Protein AF-A0A9D6CQY8-F1 (afdb_monomer_lite)

Secondary structure (DSSP, 8-state):
-PPTT-EEEEEE-STTPBPEE--SSSSSS---S----SS---EEE-S--SS-EEEEEEE-SSSS-EEEEEETTEEPS-PPPPPPTT----S----TT-HHHHHH-TTS-EEEEEEPTT--EEEEEEEEE---SS-EEEEEEEEE---------HHHHHHHHHHHHHHHHHHHH--

pLDDT: mean 70.37, std 15.69, range [30.17, 94.06]

Structure (mmCIF, N/CA/C/O backbone):
data_AF-A0A9D6CQY8-F1
#
_entry.id   AF-A0A9D6CQY8-F1
#
loop_
_atom_site.group_PDB
_atom_site.id
_atom_site.type_symbol
_atom_site.label_atom_id
_atom_site.label_alt_id
_atom_site.label_comp_id
_atom_site.label_asym_id
_atom_site.label_entity_id
_atom_site.label_seq_id
_atom_site.pdbx_PDB_ins_code
_atom_site.Cartn_x
_atom_site.Cartn_y
_atom_site.Cartn_z
_atom_site.occupancy
_atom_site.B_iso_or_equiv
_atom_site.auth_seq_id
_atom_site.auth_comp_id
_atom_site.auth_asym_id
_atom_site.auth_atom_id
_atom_site.pdbx_PDB_model_num
ATOM 1 N N . MET A 1 1 ? -13.168 -7.926 -3.241 1.00 60.31 1 MET A N 1
ATOM 2 C CA . MET A 1 1 ? -13.166 -7.126 -2.000 1.00 60.31 1 MET A CA 1
ATOM 3 C C . MET A 1 1 ? -11.787 -7.246 -1.382 1.00 60.31 1 MET A C 1
ATOM 5 O O . MET A 1 1 ? -11.305 -8.367 -1.262 1.00 60.31 1 MET A O 1
ATOM 9 N N . VAL A 1 2 ? -11.147 -6.121 -1.071 1.00 68.00 2 VAL A N 1
ATOM 10 C CA . VAL A 1 2 ? -9.857 -6.087 -0.369 1.00 68.00 2 VAL A CA 1
ATOM 11 C C . VAL A 1 2 ? -10.130 -6.206 1.135 1.00 68.00 2 VAL A C 1
ATOM 13 O O . VAL A 1 2 ? -11.050 -5.573 1.647 1.00 68.00 2 VAL A O 1
ATOM 16 N N . GLY A 1 3 ? -9.387 -7.070 1.817 1.00 72.81 3 GLY A N 1
ATOM 17 C CA . GLY A 1 3 ? -9.471 -7.327 3.250 1.00 72.81 3 GLY A CA 1
ATOM 18 C C . GLY A 1 3 ? -8.328 -6.668 4.019 1.00 72.81 3 GLY A C 1
ATOM 19 O O . GLY A 1 3 ? -7.333 -6.234 3.441 1.00 72.81 3 GLY A O 1
ATOM 20 N N . PHE A 1 4 ? -8.475 -6.612 5.341 1.00 79.25 4 PHE A N 1
ATOM 21 C CA . PHE A 1 4 ? -7.430 -6.126 6.239 1.00 79.25 4 PHE A CA 1
ATOM 22 C C . PHE A 1 4 ? -6.393 -7.200 6.542 1.00 79.25 4 PHE A C 1
ATOM 24 O O . PHE A 1 4 ? -6.679 -8.398 6.494 1.00 79.25 4 PHE A O 1
ATOM 31 N N . ASN A 1 5 ? -5.191 -6.749 6.895 1.00 81.50 5 ASN A N 1
ATOM 32 C CA . ASN A 1 5 ? -4.067 -7.576 7.325 1.00 81.50 5 ASN A CA 1
ATOM 33 C C . ASN A 1 5 ? -3.733 -8.698 6.327 1.00 81.50 5 ASN A C 1
ATOM 35 O O . ASN A 1 5 ? -3.264 -9.768 6.704 1.00 81.50 5 ASN A O 1
ATOM 39 N N . THR A 1 6 ? -4.015 -8.448 5.048 1.00 79.19 6 THR A N 1
ATOM 40 C CA . THR A 1 6 ? -3.797 -9.370 3.938 1.00 79.19 6 THR A CA 1
ATOM 41 C C . THR A 1 6 ? -2.994 -8.642 2.878 1.00 79.19 6 THR A C 1
ATOM 43 O O . THR A 1 6 ? -3.334 -7.520 2.502 1.00 79.19 6 THR A O 1
ATOM 46 N N . TRP A 1 7 ? -1.924 -9.278 2.416 1.00 80.56 7 TRP A N 1
ATOM 47 C CA . TRP A 1 7 ? -1.101 -8.752 1.340 1.00 80.56 7 TRP A CA 1
ATOM 48 C C . TRP A 1 7 ? -1.744 -9.011 -0.018 1.00 80.56 7 TRP A C 1
ATOM 50 O O . TRP A 1 7 ? -2.207 -10.115 -0.305 1.00 80.56 7 TRP A O 1
ATOM 60 N N . TYR A 1 8 ? -1.728 -7.984 -0.856 1.00 79.38 8 TYR A N 1
ATOM 61 C CA . TYR A 1 8 ? -2.187 -8.014 -2.235 1.00 79.38 8 TYR A CA 1
ATOM 62 C C . TYR A 1 8 ? -1.032 -7.664 -3.160 1.00 79.38 8 TYR A C 1
ATOM 64 O O . TYR A 1 8 ? -0.222 -6.805 -2.828 1.00 79.38 8 TYR A O 1
ATOM 72 N N . GLN A 1 9 ? -0.978 -8.307 -4.324 1.00 78.62 9 GLN A N 1
ATOM 73 C CA . GLN A 1 9 ? 0.002 -8.019 -5.368 1.00 78.62 9 GLN A CA 1
ATOM 74 C C . GLN A 1 9 ? -0.674 -7.302 -6.542 1.00 78.62 9 GLN A C 1
ATOM 76 O O . GLN A 1 9 ? -1.832 -7.574 -6.882 1.00 78.62 9 GLN A O 1
ATOM 81 N N . PHE A 1 10 ? 0.071 -6.433 -7.212 1.00 75.56 10 PHE A N 1
ATOM 82 C CA . PHE A 1 10 ? -0.290 -5.875 -8.510 1.00 75.56 10 PHE A CA 1
ATOM 83 C C . PHE A 1 10 ? 0.926 -5.838 -9.431 1.00 75.56 10 PHE A C 1
ATOM 85 O O . PHE A 1 10 ? 2.045 -5.698 -8.962 1.00 75.56 10 PHE A O 1
ATOM 92 N N . GLY A 1 11 ? 0.702 -5.986 -10.731 1.00 72.12 11 GLY A N 1
ATOM 93 C CA . GLY A 1 11 ? 1.691 -5.878 -11.790 1.00 72.12 11 GLY A CA 1
ATOM 94 C C . GLY A 1 11 ? 1.809 -4.464 -12.363 1.00 72.12 11 GLY A C 1
ATOM 95 O O . GLY A 1 11 ? 0.860 -3.673 -12.340 1.00 72.12 11 GLY A O 1
ATOM 96 N N . ILE A 1 12 ? 2.986 -4.191 -12.918 1.00 71.25 12 ILE A N 1
ATOM 97 C CA . ILE A 1 12 ? 3.433 -2.919 -13.483 1.00 71.25 12 ILE A CA 1
ATOM 98 C C . ILE A 1 12 ? 3.921 -3.199 -14.910 1.00 71.25 12 ILE A C 1
ATOM 100 O O . ILE A 1 12 ? 4.922 -3.890 -15.101 1.00 71.25 12 ILE A O 1
ATOM 104 N N . ASP A 1 13 ? 3.204 -2.698 -15.918 1.00 67.12 13 ASP A N 1
ATOM 105 C CA . ASP A 1 13 ? 3.477 -2.995 -17.335 1.00 67.12 13 ASP A CA 1
ATOM 106 C C . ASP A 1 13 ? 4.142 -1.830 -18.091 1.00 67.12 13 ASP A C 1
ATOM 108 O O . ASP A 1 13 ? 4.899 -2.054 -19.035 1.00 67.12 13 ASP A O 1
ATOM 112 N N . SER A 1 14 ? 3.882 -0.580 -17.691 1.00 68.81 14 SER A N 1
ATOM 113 C CA . SER A 1 14 ? 4.351 0.612 -18.401 1.00 68.81 14 SER A CA 1
ATOM 114 C C . SER A 1 14 ? 4.265 1.887 -17.557 1.00 68.81 14 SER A C 1
ATOM 116 O O . SER A 1 14 ? 3.360 2.060 -16.742 1.00 68.81 14 SER A O 1
ATOM 118 N N . THR A 1 15 ? 5.193 2.818 -17.787 1.00 74.19 15 THR A N 1
ATOM 119 C CA . THR A 1 15 ? 5.123 4.173 -17.220 1.00 74.19 15 THR A CA 1
ATOM 120 C C . THR A 1 15 ? 3.884 4.905 -17.733 1.00 74.19 15 THR A C 1
ATOM 122 O O . THR A 1 15 ? 3.594 4.878 -18.928 1.00 74.19 15 THR A O 1
ATOM 125 N N . GLY A 1 16 ? 3.166 5.582 -16.838 1.00 70.38 16 GLY A N 1
ATOM 126 C CA . GLY A 1 16 ? 1.890 6.244 -17.117 1.00 70.38 16 GLY A CA 1
ATOM 127 C C . GLY A 1 16 ? 0.695 5.288 -17.174 1.00 70.38 16 GLY A C 1
ATOM 128 O O . GLY A 1 16 ? -0.441 5.746 -17.293 1.00 70.38 16 GLY A O 1
ATOM 129 N N . GLY A 1 17 ? 0.932 3.976 -17.084 1.00 68.31 17 GLY A N 1
ATOM 130 C CA . GLY A 1 17 ? -0.106 2.958 -17.005 1.00 68.31 17 GLY A CA 1
ATOM 131 C C . GLY A 1 17 ? -0.678 2.824 -15.595 1.00 68.31 17 GLY A C 1
ATOM 132 O O . GLY A 1 17 ? 0.001 3.060 -14.591 1.00 68.31 17 GLY A O 1
ATOM 133 N N . SER A 1 18 ? -1.944 2.419 -15.513 1.00 71.12 18 SER A N 1
ATOM 134 C CA . SER A 1 18 ? -2.527 1.950 -14.255 1.00 71.12 18 SER A CA 1
ATOM 135 C C . SER A 1 18 ? -1.986 0.564 -13.915 1.00 71.12 18 SER A C 1
ATOM 137 O O . SER A 1 18 ? -1.884 -0.302 -14.787 1.00 71.12 18 SER A O 1
ATOM 139 N N . ALA A 1 19 ? -1.696 0.340 -12.637 1.00 70.12 19 ALA A N 1
ATOM 140 C CA . ALA A 1 19 ? -1.347 -0.978 -12.134 1.00 70.12 19 ALA A CA 1
ATOM 141 C C . ALA A 1 19 ? -2.444 -2.007 -12.436 1.00 70.12 19 ALA A C 1
ATOM 143 O O . ALA A 1 19 ? -3.639 -1.701 -12.419 1.00 70.12 19 ALA A O 1
ATOM 144 N N . ARG A 1 20 ? -2.041 -3.260 -12.654 1.00 68.50 20 ARG A N 1
ATOM 145 C CA . ARG A 1 20 ? -2.969 -4.371 -12.889 1.00 68.50 20 ARG A CA 1
ATOM 146 C C . ARG A 1 20 ? -2.979 -5.298 -11.687 1.00 68.50 20 ARG A C 1
ATOM 148 O O . ARG A 1 20 ? -1.924 -5.735 -11.260 1.00 68.50 20 ARG A O 1
ATOM 155 N N . GLY A 1 21 ? -4.143 -5.648 -11.148 1.00 61.94 21 GLY A N 1
ATOM 156 C CA . GLY A 1 21 ? -4.227 -6.653 -10.088 1.00 61.94 21 GLY A CA 1
ATOM 157 C C . GLY A 1 21 ? -3.604 -7.978 -10.526 1.00 61.94 21 GLY A C 1
ATOM 158 O O . GLY A 1 21 ? -3.766 -8.400 -11.673 1.00 61.94 21 GLY A O 1
ATOM 159 N N . CYS A 1 22 ? -2.877 -8.614 -9.612 1.00 59.66 22 CYS A N 1
ATOM 160 C CA . CYS A 1 22 ? -2.210 -9.875 -9.877 1.00 59.66 22 CYS A CA 1
ATOM 161 C C . CYS A 1 22 ? -3.110 -11.055 -9.527 1.00 59.66 22 CYS A C 1
ATOM 163 O O . CYS A 1 22 ? -3.550 -11.179 -8.387 1.00 59.66 22 CYS A O 1
ATOM 165 N N . VAL A 1 23 ? -3.392 -11.913 -10.508 1.00 48.38 23 VAL A N 1
ATOM 166 C CA . VAL A 1 23 ? -4.289 -13.058 -10.336 1.00 48.38 23 VAL A CA 1
ATOM 167 C C . VAL A 1 23 ? -3.835 -14.218 -11.211 1.00 48.38 23 VAL A C 1
ATOM 169 O O . VAL A 1 23 ? -3.593 -14.092 -12.411 1.00 48.38 23 VAL A O 1
ATOM 172 N N . ASN A 1 24 ? -3.617 -15.338 -10.542 1.00 50.84 24 ASN A N 1
ATOM 173 C CA . ASN A 1 24 ? -2.725 -16.399 -10.954 1.00 50.84 24 ASN A CA 1
ATOM 174 C C . ASN A 1 24 ? -3.341 -17.250 -12.078 1.00 50.84 24 ASN A C 1
ATOM 176 O O . ASN A 1 24 ? -4.303 -17.969 -11.824 1.00 50.84 24 ASN A O 1
ATOM 180 N N . THR A 1 25 ? -2.849 -17.120 -13.319 1.00 39.22 25 THR A N 1
ATOM 181 C CA . THR A 1 25 ? -2.874 -18.164 -14.385 1.00 39.22 25 THR A CA 1
ATOM 182 C C . THR A 1 25 ? -2.264 -17.739 -15.731 1.00 39.22 25 THR A C 1
ATOM 184 O O . THR A 1 25 ? -2.261 -18.529 -16.671 1.00 39.22 25 THR A O 1
ATOM 187 N N . ALA A 1 26 ? -1.659 -16.555 -15.857 1.00 39.00 26 ALA A N 1
ATOM 188 C CA . ALA A 1 26 ? -0.793 -16.261 -17.001 1.00 39.00 26 ALA A CA 1
ATOM 189 C C . ALA A 1 26 ? 0.350 -15.306 -16.614 1.00 39.00 26 ALA A C 1
ATOM 191 O O . ALA A 1 26 ? 0.248 -14.087 -16.697 1.00 39.00 26 ALA A O 1
ATOM 192 N N . GLN A 1 27 ? 1.458 -15.921 -16.203 1.00 42.62 27 GLN A N 1
ATOM 193 C CA . GLN A 1 27 ? 2.846 -15.456 -16.325 1.00 42.62 27 GLN A CA 1
ATOM 194 C C . GLN A 1 27 ? 3.414 -14.280 -15.510 1.00 42.62 27 GLN A C 1
ATOM 196 O O . GLN A 1 27 ? 4.624 -14.100 -15.618 1.00 42.62 27 GLN A O 1
ATOM 201 N N . ARG A 1 28 ? 2.689 -13.487 -14.706 1.00 53.19 28 ARG A N 1
ATOM 202 C CA . ARG A 1 28 ? 3.323 -12.270 -14.121 1.00 53.19 28 ARG A CA 1
ATOM 203 C C . ARG A 1 28 ? 2.966 -11.908 -12.673 1.00 53.19 28 ARG A C 1
ATOM 205 O O . ARG A 1 28 ? 2.886 -10.730 -12.350 1.00 53.19 28 ARG A O 1
ATOM 212 N N . CYS A 1 29 ? 2.775 -12.905 -11.810 1.00 50.19 29 CYS A N 1
ATOM 213 C CA . CYS A 1 29 ? 2.527 -12.741 -10.370 1.00 50.19 29 CYS A CA 1
ATOM 214 C C . CYS A 1 29 ? 3.213 -13.886 -9.611 1.00 50.19 29 CYS A C 1
ATOM 216 O O . CYS A 1 29 ? 3.345 -14.975 -10.168 1.00 50.19 29 CYS A O 1
ATOM 218 N N . LEU A 1 30 ? 3.659 -13.658 -8.373 1.00 46.44 30 LEU A N 1
ATOM 219 C CA . LEU A 1 30 ? 4.194 -14.737 -7.536 1.00 46.44 30 LEU A CA 1
ATOM 220 C C . LEU A 1 30 ? 3.019 -15.633 -7.117 1.00 46.44 30 LEU A C 1
ATOM 222 O O . LEU A 1 30 ? 1.928 -15.123 -6.866 1.00 46.44 30 LEU A O 1
ATOM 226 N N . ASP A 1 31 ? 3.217 -16.954 -7.086 1.00 38.78 31 ASP A N 1
ATOM 227 C CA . ASP A 1 31 ? 2.175 -17.938 -6.763 1.00 38.78 31 ASP A CA 1
ATOM 228 C C . ASP A 1 31 ? 1.653 -17.762 -5.324 1.00 38.78 31 ASP A C 1
ATOM 230 O O . ASP A 1 31 ? 2.073 -18.448 -4.393 1.00 38.78 31 ASP A O 1
ATOM 234 N N . VAL A 1 32 ? 0.711 -16.840 -5.131 1.00 37.81 32 VAL A N 1
ATOM 235 C CA . VAL A 1 32 ? -0.067 -16.683 -3.898 1.00 37.81 32 VAL A CA 1
ATOM 236 C C . VAL A 1 32 ? -1.498 -17.184 -4.178 1.00 37.81 32 VAL A C 1
ATOM 238 O O . VAL A 1 32 ? -2.042 -16.890 -5.248 1.00 37.81 32 VAL A O 1
ATOM 241 N N . PRO A 1 33 ? -2.131 -17.992 -3.302 1.00 30.17 33 PRO A N 1
ATOM 242 C CA . PRO A 1 33 ? -3.411 -18.635 -3.619 1.00 30.17 33 PRO A CA 1
ATOM 243 C C . PRO A 1 33 ? -4.595 -17.651 -3.725 1.00 30.17 33 PRO A C 1
ATOM 245 O O . PRO A 1 33 ? -4.693 -16.717 -2.936 1.00 30.17 33 PRO A O 1
ATOM 248 N N . ASN A 1 34 ? -5.550 -17.975 -4.615 1.00 30.91 34 ASN A N 1
ATOM 249 C CA . ASN A 1 34 ? -6.875 -17.361 -4.853 1.00 30.91 34 ASN A CA 1
ATOM 250 C C . ASN A 1 34 ? -6.935 -15.971 -5.529 1.00 30.91 34 ASN A C 1
ATOM 252 O O . ASN A 1 34 ? -6.836 -14.955 -4.850 1.00 30.91 34 ASN A O 1
ATOM 256 N N . THR A 1 35 ? -7.277 -15.934 -6.834 1.00 35.84 35 THR A N 1
ATOM 257 C CA . THR A 1 35 ? -8.391 -15.178 -7.502 1.00 35.84 35 THR A CA 1
ATOM 258 C C . THR A 1 35 ? -8.135 -14.975 -9.021 1.00 35.84 35 THR A C 1
ATOM 260 O O . THR A 1 35 ? -7.061 -15.325 -9.501 1.00 35.84 35 THR A O 1
ATOM 263 N N . THR A 1 36 ? -9.130 -14.500 -9.799 1.00 32.53 36 THR A N 1
ATOM 264 C CA . THR A 1 36 ? -9.203 -14.460 -11.292 1.00 32.53 36 THR A CA 1
ATOM 265 C C . THR A 1 36 ? -9.185 -13.038 -11.921 1.00 32.53 36 THR A C 1
ATOM 267 O O . THR A 1 36 ? -9.625 -12.107 -11.247 1.00 32.53 36 THR A O 1
ATOM 270 N N . PRO A 1 37 ? -8.790 -12.839 -13.209 1.00 31.27 37 PRO A N 1
ATOM 271 C CA . PRO A 1 37 ? -8.497 -11.524 -13.823 1.00 31.27 37 PRO A CA 1
ATOM 272 C C . PRO A 1 37 ? -9.644 -10.840 -14.585 1.00 31.27 37 PRO A C 1
ATOM 274 O O . PRO A 1 37 ? -10.247 -11.424 -15.482 1.00 31.27 37 PRO A O 1
ATOM 277 N N . VAL A 1 38 ? -9.829 -9.542 -14.322 1.00 33.53 38 VAL A N 1
ATOM 278 C CA . VAL A 1 38 ? -10.419 -8.523 -15.216 1.00 33.53 38 VAL A CA 1
ATOM 279 C C . VAL A 1 38 ? -9.528 -7.276 -15.075 1.00 33.53 38 VAL A C 1
ATOM 281 O O . VAL A 1 38 ? -8.890 -7.133 -14.032 1.00 33.53 38 VAL A O 1
ATOM 284 N N . ALA A 1 39 ? -9.423 -6.419 -16.105 1.00 37.88 39 ALA A N 1
ATOM 285 C CA . ALA A 1 39 ? -8.757 -5.105 -16.026 1.00 37.88 39 ALA A CA 1
ATOM 286 C C . ALA A 1 39 ? -8.987 -4.496 -14.642 1.00 37.88 39 ALA A C 1
ATOM 288 O O . ALA A 1 39 ? -10.155 -4.446 -14.266 1.00 37.88 39 ALA A O 1
ATOM 289 N N . ALA A 1 40 ? -7.924 -4.166 -13.889 1.00 40.41 40 ALA A N 1
ATOM 290 C CA . ALA A 1 40 ? -8.038 -3.904 -12.454 1.00 40.41 40 ALA A CA 1
ATOM 291 C C . ALA A 1 40 ? -9.209 -2.946 -12.219 1.00 40.41 40 ALA A C 1
ATOM 293 O O . ALA A 1 40 ? -9.097 -1.776 -12.593 1.00 40.41 40 ALA A O 1
ATOM 294 N N . PRO A 1 41 ? -10.360 -3.424 -11.702 1.00 48.47 41 PRO A N 1
ATOM 295 C CA . PRO A 1 41 ? -11.353 -2.489 -11.231 1.00 48.47 41 PRO A CA 1
ATOM 296 C C . PRO A 1 41 ? -10.638 -1.650 -10.183 1.00 48.47 41 PRO A C 1
ATOM 298 O O . PRO A 1 41 ? -9.712 -2.146 -9.525 1.00 48.47 41 PRO A O 1
ATOM 301 N N . THR A 1 42 ? -11.052 -0.396 -10.035 1.00 53.75 42 THR A N 1
ATOM 302 C CA . THR A 1 42 ? -10.656 0.379 -8.870 1.00 53.75 42 THR A CA 1
ATOM 303 C C . THR A 1 42 ? -10.721 -0.533 -7.648 1.00 53.75 42 THR A C 1
ATOM 305 O O . THR A 1 42 ? -11.687 -1.295 -7.503 1.00 53.75 42 THR A O 1
ATOM 308 N N . TRP A 1 43 ? -9.664 -0.562 -6.829 1.00 63.62 43 TRP A N 1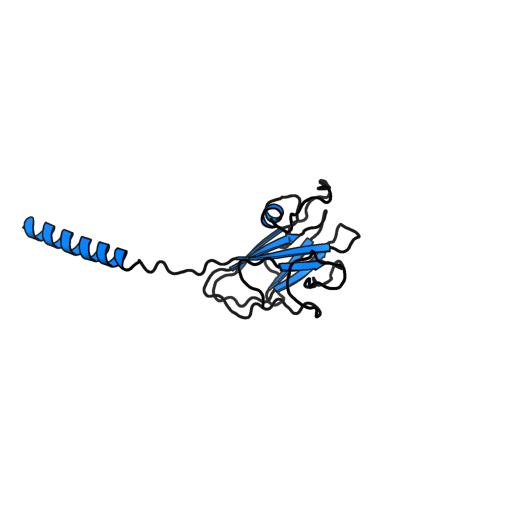
ATOM 309 C CA . TRP A 1 43 ? -9.688 -1.325 -5.584 1.00 63.62 43 TRP A CA 1
ATOM 310 C C . TRP A 1 43 ? -10.628 -0.586 -4.640 1.00 63.62 43 TRP A C 1
ATOM 312 O O . TRP A 1 43 ? -10.224 0.192 -3.775 1.00 63.62 43 TRP A O 1
ATOM 322 N N . ASP A 1 44 ? -11.913 -0.797 -4.886 1.00 60.31 44 ASP A N 1
ATOM 323 C CA . ASP A 1 44 ? -12.999 -0.204 -4.152 1.00 60.31 44 ASP A CA 1
ATOM 324 C C . ASP A 1 44 ? -13.053 -0.914 -2.812 1.00 60.31 44 ASP A C 1
ATOM 326 O O . ASP A 1 44 ? -13.298 -2.125 -2.714 1.00 60.31 44 ASP A O 1
ATOM 330 N N . LEU A 1 45 ? -12.771 -0.144 -1.768 1.00 60.91 45 LEU A N 1
ATOM 331 C CA . LEU A 1 45 ? -13.028 -0.548 -0.404 1.00 60.91 45 LEU A CA 1
ATOM 332 C C . LEU A 1 45 ? -14.472 -0.139 -0.134 1.00 60.91 45 LEU A C 1
ATOM 334 O O . LEU A 1 45 ? -14.765 1.052 -0.050 1.00 60.91 45 LEU A O 1
ATOM 338 N N . PRO A 1 46 ? -15.411 -1.094 -0.044 1.00 54.28 46 PRO A N 1
ATOM 339 C CA . PRO A 1 46 ? -16.834 -0.774 -0.100 1.00 54.28 46 PRO A CA 1
ATOM 340 C C . PRO A 1 46 ? -17.374 -0.095 1.169 1.00 54.28 46 PRO A C 1
ATOM 342 O O . PRO A 1 46 ? -18.588 0.005 1.329 1.00 54.28 46 PRO A O 1
ATOM 345 N N . VAL A 1 47 ? -16.523 0.341 2.102 1.00 57.22 47 VAL A N 1
ATOM 346 C CA . VAL A 1 47 ? -16.970 0.807 3.414 1.00 57.22 47 VAL A CA 1
ATOM 347 C C . VAL A 1 47 ? -16.092 1.942 3.921 1.00 57.22 47 VAL A C 1
ATOM 349 O O . VAL A 1 47 ? -14.875 1.811 4.002 1.00 57.22 47 VAL A O 1
ATOM 352 N N . ALA A 1 48 ? -16.730 3.049 4.302 1.00 66.38 48 ALA A N 1
ATOM 353 C CA . ALA A 1 48 ? -16.135 3.985 5.240 1.00 66.38 48 ALA A CA 1
ATOM 354 C C . ALA A 1 48 ? -15.936 3.245 6.570 1.00 66.38 48 ALA A C 1
ATOM 356 O O . ALA A 1 48 ? -16.895 2.722 7.139 1.00 66.38 48 ALA A O 1
ATOM 357 N N . PHE A 1 49 ? -14.693 3.157 7.028 1.00 73.62 49 PHE A N 1
ATOM 358 C CA . PHE A 1 49 ? -14.347 2.475 8.274 1.00 73.62 49 PHE A CA 1
ATOM 359 C C . PHE A 1 49 ? -14.564 3.415 9.456 1.00 73.62 49 PHE A C 1
ATOM 361 O O . PHE A 1 49 ? -14.287 4.599 9.349 1.00 73.62 49 PHE A O 1
ATOM 368 N N . ASP A 1 50 ? -15.027 2.928 10.598 1.00 81.00 50 ASP A N 1
ATOM 369 C CA . ASP A 1 50 ? -15.172 3.707 11.838 1.00 81.00 50 ASP A CA 1
ATOM 370 C C . ASP A 1 50 ? -13.842 3.929 12.581 1.00 81.00 50 ASP A C 1
ATOM 372 O O . ASP A 1 50 ? -13.799 4.600 13.610 1.00 81.00 50 ASP A O 1
ATOM 376 N N . PHE A 1 51 ? -12.741 3.431 12.022 1.00 82.50 51 PHE A N 1
ATOM 377 C CA . PHE A 1 51 ? -11.380 3.571 12.526 1.00 82.50 51 PHE A CA 1
ATOM 378 C C . PHE A 1 51 ? -10.414 4.042 11.434 1.00 82.50 51 PHE A C 1
ATOM 380 O O . PHE A 1 51 ? -10.731 4.048 10.242 1.00 82.50 51 PHE A O 1
ATOM 387 N N . ALA A 1 52 ? -9.218 4.458 11.855 1.00 86.44 52 ALA A N 1
ATOM 388 C CA . ALA A 1 52 ? -8.166 4.876 10.941 1.00 86.44 52 ALA A CA 1
ATOM 389 C C . ALA A 1 52 ? -7.565 3.663 10.220 1.00 86.44 52 ALA A C 1
ATOM 391 O O . ALA A 1 52 ? -7.239 2.652 10.844 1.00 86.44 52 ALA A O 1
ATOM 392 N N . VAL A 1 53 ? -7.380 3.783 8.908 1.00 86.81 53 VAL A N 1
ATOM 393 C CA . VAL A 1 53 ? -6.817 2.722 8.068 1.00 86.81 53 VAL A CA 1
ATOM 394 C C . VAL A 1 53 ? -5.477 3.162 7.521 1.00 86.81 53 VAL A C 1
ATOM 396 O O . VAL A 1 53 ? -5.385 4.204 6.881 1.00 86.81 53 VAL A O 1
ATOM 399 N N . THR A 1 54 ? -4.452 2.348 7.723 1.00 89.25 54 THR A N 1
ATOM 400 C CA . THR A 1 54 ? -3.123 2.557 7.160 1.00 89.25 54 THR A CA 1
ATOM 401 C C . THR A 1 54 ? -2.930 1.657 5.947 1.00 89.25 54 THR A C 1
ATOM 403 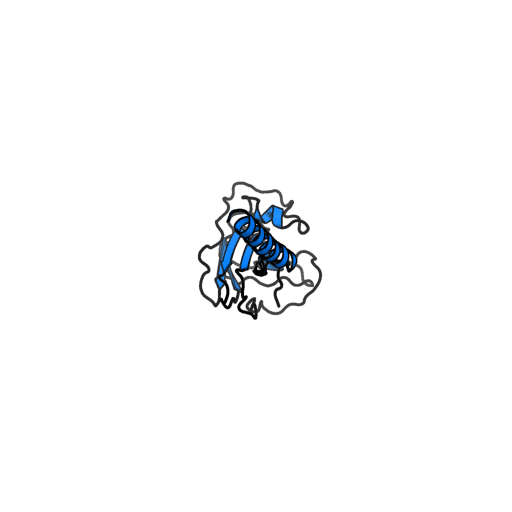O O . THR A 1 54 ? -2.958 0.431 6.050 1.00 89.25 54 THR A O 1
ATOM 406 N N . LEU A 1 55 ? -2.723 2.283 4.793 1.00 87.94 55 LEU A N 1
ATOM 407 C CA . LEU A 1 55 ? -2.286 1.634 3.567 1.00 87.94 55 LEU A CA 1
ATOM 408 C C . LEU A 1 55 ? -0.765 1.682 3.505 1.00 87.94 55 LEU A C 1
ATOM 410 O O . LEU A 1 55 ? -0.176 2.761 3.553 1.00 87.94 55 LEU A O 1
ATOM 414 N N . THR A 1 56 ? -0.156 0.517 3.341 1.00 88.62 56 THR A N 1
ATOM 415 C CA . THR A 1 56 ? 1.277 0.372 3.092 1.00 88.62 56 THR A CA 1
ATOM 416 C C . THR A 1 56 ? 1.469 -0.296 1.747 1.00 88.62 56 THR A C 1
ATOM 418 O O . THR A 1 56 ? 0.814 -1.293 1.450 1.00 88.62 56 THR A O 1
ATOM 421 N N . VAL A 1 57 ? 2.363 0.260 0.940 1.00 85.81 57 VAL A N 1
ATOM 422 C CA . VAL A 1 57 ? 2.669 -0.187 -0.416 1.00 85.81 57 VAL A CA 1
ATOM 423 C C 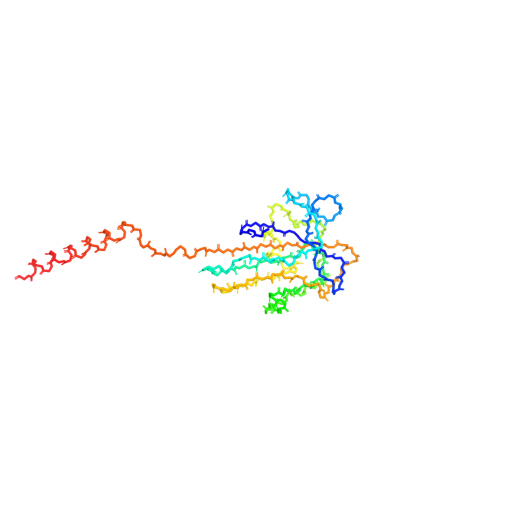. VAL A 1 57 ? 4.175 -0.241 -0.567 1.00 85.81 57 VAL A C 1
ATOM 425 O O . VAL A 1 57 ? 4.865 0.683 -0.143 1.00 85.81 57 VAL A O 1
ATOM 428 N N . THR A 1 58 ? 4.681 -1.308 -1.164 1.00 83.25 58 THR A N 1
ATOM 429 C CA . THR A 1 58 ? 6.101 -1.466 -1.467 1.00 83.25 58 THR A CA 1
ATOM 430 C C . THR A 1 58 ? 6.256 -2.060 -2.849 1.00 83.25 58 THR A C 1
ATOM 432 O O . THR A 1 58 ? 5.538 -2.988 -3.223 1.00 83.25 58 THR A O 1
ATOM 435 N N . ASP A 1 59 ? 7.198 -1.526 -3.606 1.00 77.00 59 ASP A N 1
ATOM 436 C CA . ASP A 1 59 ? 7.670 -2.168 -4.819 1.00 77.00 59 ASP A CA 1
ATOM 437 C C . ASP A 1 59 ? 8.498 -3.416 -4.474 1.00 77.00 59 ASP A C 1
ATOM 439 O O . ASP A 1 59 ? 9.098 -3.496 -3.399 1.00 77.00 59 ASP A O 1
ATOM 443 N N . ALA A 1 60 ? 8.482 -4.403 -5.366 1.00 64.88 60 ALA A N 1
ATOM 444 C CA . ALA A 1 60 ? 9.267 -5.628 -5.278 1.00 64.88 60 ALA A CA 1
ATOM 445 C C . ALA A 1 60 ? 10.299 -5.770 -6.415 1.00 64.88 60 ALA A C 1
ATOM 447 O O . ALA A 1 60 ? 10.842 -6.862 -6.591 1.00 64.88 60 ALA A O 1
ATOM 448 N N 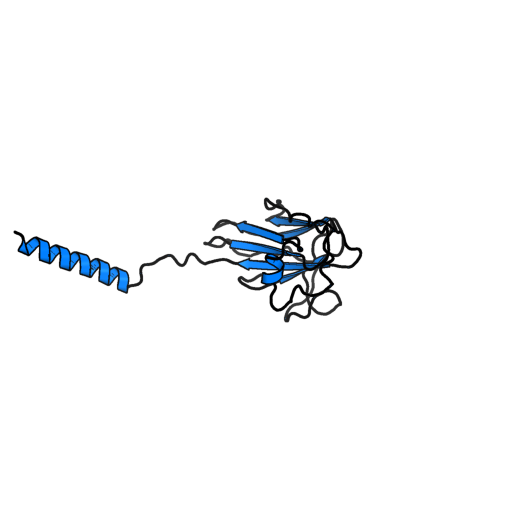. PHE A 1 61 ? 10.559 -4.702 -7.185 1.00 62.88 61 PHE A N 1
ATOM 449 C CA . PHE A 1 61 ? 11.558 -4.637 -8.262 1.00 62.88 61 PHE A CA 1
ATOM 450 C C . PHE A 1 61 ? 12.712 -3.667 -7.961 1.00 62.88 61 PHE A C 1
ATOM 452 O O . PHE A 1 61 ? 12.754 -2.992 -6.933 1.00 62.88 61 PHE A O 1
ATOM 459 N N . GLU A 1 62 ? 13.703 -3.683 -8.859 1.00 56.88 62 GLU A N 1
ATOM 460 C CA . GLU A 1 62 ? 14.954 -2.928 -8.787 1.00 56.88 62 GLU A CA 1
ATOM 461 C C . GLU A 1 62 ? 14.814 -1.489 -9.342 1.00 56.88 62 GLU A C 1
ATOM 463 O O . GLU A 1 62 ? 14.345 -1.291 -10.458 1.00 56.88 62 GLU A O 1
ATOM 468 N N . VAL A 1 63 ? 15.352 -0.525 -8.580 1.00 62.78 63 VAL A N 1
ATOM 469 C CA . VAL A 1 63 ? 15.825 0.844 -8.909 1.00 62.78 63 VAL A CA 1
ATOM 470 C C . VAL A 1 63 ? 14.919 1.821 -9.692 1.00 62.78 63 VAL A C 1
ATOM 472 O O . VAL A 1 63 ? 14.551 1.607 -10.836 1.00 62.78 63 VAL A O 1
ATOM 475 N N . ILE A 1 64 ? 14.745 3.028 -9.123 1.00 68.12 64 ILE A N 1
ATOM 476 C CA . ILE A 1 64 ? 14.110 4.234 -9.715 1.00 68.12 64 ILE A CA 1
ATOM 477 C C . ILE A 1 64 ? 12.615 4.108 -10.082 1.00 68.12 64 ILE A C 1
ATOM 479 O O . ILE A 1 64 ? 12.081 4.953 -10.808 1.00 68.12 64 ILE A O 1
ATOM 483 N N . ASP A 1 65 ? 11.917 3.100 -9.565 1.00 70.06 65 ASP A N 1
ATOM 484 C CA . ASP A 1 65 ? 10.470 2.989 -9.741 1.00 70.06 65 ASP A CA 1
ATOM 485 C C . ASP A 1 65 ? 9.727 3.989 -8.839 1.00 70.06 65 ASP A C 1
ATOM 487 O O . ASP A 1 65 ? 10.055 4.203 -7.666 1.00 70.06 65 ASP A O 1
ATOM 491 N N . LEU A 1 66 ? 8.720 4.637 -9.423 1.00 77.69 66 LEU A N 1
ATOM 492 C CA . LEU A 1 66 ? 7.834 5.577 -8.752 1.00 77.69 66 LEU A CA 1
ATOM 493 C C . LEU A 1 66 ? 6.386 5.192 -9.032 1.00 77.69 66 LEU A C 1
ATOM 495 O O . LEU A 1 66 ? 5.979 5.015 -10.185 1.00 77.69 66 LEU A O 1
ATOM 499 N N . PHE A 1 67 ? 5.597 5.121 -7.967 1.00 78.38 67 PHE A N 1
ATOM 500 C CA . PHE A 1 67 ? 4.159 4.956 -8.046 1.00 78.38 67 PHE A CA 1
ATOM 501 C C . PHE A 1 67 ? 3.447 6.066 -7.277 1.00 78.38 67 PHE A C 1
ATOM 503 O O . PHE A 1 67 ? 3.923 6.608 -6.276 1.00 78.38 67 PHE A O 1
ATOM 510 N N . GLU A 1 68 ? 2.268 6.399 -7.767 1.00 80.81 68 GLU A N 1
ATOM 511 C CA . GLU A 1 68 ? 1.322 7.313 -7.162 1.00 80.81 68 GLU A CA 1
ATOM 512 C C . GLU A 1 68 ? 0.054 6.539 -6.818 1.00 80.81 68 GLU A C 1
ATOM 514 O O . GLU A 1 68 ? -0.372 5.641 -7.548 1.00 80.81 68 GLU A O 1
ATOM 519 N N . ILE A 1 69 ? -0.555 6.887 -5.691 1.00 82.19 69 ILE A N 1
ATOM 520 C CA . ILE A 1 69 ? -1.838 6.328 -5.288 1.00 82.19 69 ILE A CA 1
ATOM 521 C C . ILE A 1 69 ? -2.878 7.418 -5.428 1.00 82.19 69 ILE A C 1
ATOM 523 O O . ILE A 1 69 ? -2.712 8.524 -4.923 1.00 82.19 69 ILE A O 1
ATOM 527 N N . LEU A 1 70 ? -3.971 7.080 -6.087 1.00 80.62 70 LEU A N 1
ATOM 528 C CA . LEU A 1 70 ? -5.150 7.906 -6.201 1.00 80.62 70 LEU A CA 1
ATOM 529 C C . LEU A 1 70 ? -6.219 7.336 -5.267 1.00 80.62 70 LEU A C 1
ATOM 531 O O . LEU A 1 70 ? -6.554 6.157 -5.357 1.00 80.62 70 LEU A O 1
ATOM 535 N N . ASN A 1 71 ? -6.773 8.174 -4.397 1.00 83.75 71 ASN A N 1
ATOM 536 C CA . ASN A 1 71 ? -7.970 7.886 -3.621 1.00 83.75 71 ASN A CA 1
ATOM 537 C C . ASN A 1 71 ? -9.160 8.640 -4.228 1.00 83.75 71 ASN A C 1
ATOM 539 O O . ASN A 1 71 ? -9.161 9.871 -4.259 1.00 83.75 71 ASN A O 1
ATOM 543 N N . ASN A 1 72 ? -10.169 7.922 -4.724 1.00 82.38 72 ASN A N 1
ATOM 544 C CA . ASN A 1 72 ? -11.311 8.502 -5.443 1.00 82.38 72 ASN A CA 1
ATOM 545 C C . ASN A 1 72 ? -10.862 9.400 -6.621 1.00 82.38 72 ASN A C 1
ATOM 547 O O . ASN A 1 72 ? -11.429 10.464 -6.873 1.00 82.38 72 ASN A O 1
ATOM 551 N N . GLY A 1 73 ? -9.788 8.999 -7.313 1.00 77.81 73 GLY A N 1
ATOM 552 C CA . GLY A 1 73 ? -9.197 9.752 -8.426 1.00 77.81 73 GLY A CA 1
ATOM 553 C C . GLY A 1 73 ? -8.366 10.978 -8.027 1.00 77.81 73 GLY A C 1
ATOM 554 O O . GLY A 1 73 ? -7.877 11.670 -8.914 1.00 77.81 73 GLY A O 1
ATOM 555 N N . GLN A 1 74 ? -8.194 11.255 -6.730 1.00 82.81 74 GLN A N 1
ATOM 556 C CA . GLN A 1 74 ? -7.332 12.329 -6.231 1.00 82.81 74 GLN A CA 1
ATOM 557 C C . GLN A 1 74 ? -6.017 11.765 -5.686 1.00 82.81 74 GLN A C 1
ATOM 559 O O . GLN A 1 74 ? -6.067 10.763 -4.974 1.00 82.81 74 GLN A O 1
ATOM 564 N N . PRO A 1 75 ? -4.861 12.397 -5.947 1.00 82.25 75 PRO A N 1
ATOM 565 C CA . PRO A 1 75 ? -3.593 11.982 -5.361 1.00 82.25 75 PRO A CA 1
ATOM 566 C C . PRO A 1 75 ? -3.671 11.884 -3.840 1.00 82.25 75 PRO A C 1
ATOM 568 O O . PRO A 1 75 ? -4.081 12.825 -3.155 1.00 82.25 75 PRO A O 1
ATOM 571 N N . VAL A 1 76 ? -3.254 10.743 -3.301 1.00 82.44 76 VAL A N 1
ATOM 572 C CA . VAL A 1 76 ? -2.930 10.633 -1.885 1.00 82.44 76 VAL A CA 1
ATOM 573 C C . VAL A 1 76 ? -1.670 11.472 -1.656 1.00 82.44 76 VAL A C 1
ATOM 575 O O . VAL A 1 76 ? -0.697 11.317 -2.396 1.00 82.44 76 VAL A O 1
ATOM 578 N N . PRO A 1 77 ? -1.651 12.377 -0.663 1.00 71.12 77 PRO A N 1
ATOM 579 C CA . PRO A 1 77 ? -0.454 13.148 -0.366 1.00 71.12 77 PRO A CA 1
ATOM 580 C C . PRO A 1 77 ? 0.687 12.186 0.002 1.00 71.12 77 PRO A C 1
ATOM 582 O O . PRO A 1 77 ? 0.577 11.466 0.991 1.00 71.12 77 PRO A O 1
ATOM 585 N N . ALA A 1 78 ? 1.752 12.231 -0.809 1.00 68.31 78 ALA A N 1
ATOM 586 C CA . ALA A 1 78 ? 2.909 11.330 -0.906 1.00 68.31 78 ALA A CA 1
ATOM 587 C C . ALA A 1 78 ? 2.790 10.256 -2.009 1.00 68.31 78 ALA A C 1
ATOM 589 O O . ALA A 1 78 ? 2.076 9.267 -1.882 1.00 68.31 78 ALA A O 1
ATOM 590 N N . SER A 1 79 ? 3.544 10.455 -3.097 1.00 67.81 79 SER A N 1
ATOM 591 C CA . SER A 1 79 ? 3.972 9.373 -3.990 1.00 67.81 79 SER A CA 1
ATOM 592 C C . SER A 1 79 ? 5.063 8.551 -3.302 1.00 67.81 79 SER A C 1
ATOM 594 O O . SER A 1 79 ? 5.668 9.019 -2.331 1.00 67.81 79 SER A O 1
ATOM 596 N N . SER A 1 80 ? 5.369 7.357 -3.814 1.00 76.75 80 SER A N 1
ATOM 597 C CA . SER A 1 80 ? 6.592 6.676 -3.384 1.00 76.75 80 SER A CA 1
ATOM 598 C C . SER A 1 80 ? 7.809 7.576 -3.634 1.00 76.75 80 SER A C 1
ATOM 600 O O . SER A 1 80 ? 7.806 8.424 -4.536 1.00 76.75 80 SER A O 1
ATOM 602 N N . LEU A 1 81 ? 8.837 7.448 -2.795 1.00 74.31 81 LEU A N 1
ATOM 603 C CA . LEU A 1 81 ? 10.107 8.139 -3.012 1.00 74.31 81 LEU A CA 1
ATOM 604 C C . LEU A 1 81 ? 10.972 7.320 -3.980 1.00 74.31 81 LEU A C 1
ATOM 606 O O . LEU A 1 81 ? 10.960 6.091 -3.901 1.00 74.31 81 LEU A O 1
ATOM 610 N N . PRO A 1 82 ? 11.745 7.969 -4.870 1.00 70.12 82 PRO A N 1
ATOM 611 C CA . PRO A 1 82 ? 12.625 7.244 -5.772 1.00 70.12 82 PRO A CA 1
ATOM 612 C C . PRO A 1 82 ? 13.791 6.657 -4.979 1.00 70.12 82 PRO A C 1
ATOM 614 O O . PRO A 1 82 ? 14.473 7.378 -4.245 1.00 70.12 82 PRO A O 1
ATOM 617 N N . VAL A 1 83 ? 14.072 5.370 -5.170 1.00 70.44 83 VAL A N 1
ATOM 618 C CA . VAL A 1 83 ? 15.298 4.760 -4.646 1.00 70.44 83 VAL A CA 1
ATOM 619 C C . VAL A 1 83 ? 16.414 4.922 -5.674 1.00 70.44 83 VAL A C 1
ATOM 621 O O . VAL A 1 83 ? 16.265 4.552 -6.842 1.00 70.44 83 VAL A O 1
ATOM 624 N N . ALA A 1 84 ? 17.531 5.521 -5.251 1.00 58.78 84 ALA A N 1
ATOM 625 C CA . ALA A 1 84 ? 18.686 5.763 -6.109 1.00 58.78 84 ALA A CA 1
ATOM 626 C C . ALA A 1 84 ? 19.250 4.447 -6.672 1.00 58.78 84 ALA A C 1
ATOM 628 O O . ALA A 1 84 ? 19.316 3.437 -5.977 1.00 58.78 84 ALA A O 1
ATOM 629 N N . ALA A 1 85 ? 19.727 4.493 -7.919 1.00 52.69 85 ALA A N 1
ATOM 630 C CA . ALA A 1 85 ? 20.182 3.349 -8.716 1.00 52.69 85 ALA A CA 1
ATOM 631 C C . ALA A 1 85 ? 21.406 2.566 -8.176 1.00 52.69 85 ALA A C 1
ATOM 633 O O . ALA A 1 85 ? 22.018 1.791 -8.907 1.00 52.69 85 ALA A O 1
ATOM 634 N N . SER A 1 86 ? 21.840 2.813 -6.939 1.00 47.75 86 SER A N 1
ATOM 635 C CA . SER A 1 86 ? 23.164 2.425 -6.441 1.00 47.75 86 SER A CA 1
ATOM 636 C C . SER A 1 86 ? 23.227 1.094 -5.699 1.00 47.75 86 SER A C 1
ATOM 638 O O . SER A 1 86 ? 24.328 0.609 -5.451 1.00 47.75 86 SER A O 1
ATOM 640 N N . SER A 1 87 ? 22.099 0.477 -5.361 1.00 47.47 87 SER A N 1
ATOM 641 C CA . SER A 1 87 ? 22.087 -0.906 -4.893 1.00 47.47 87 SER A CA 1
ATOM 642 C C . SER A 1 87 ? 21.268 -1.731 -5.867 1.00 47.47 87 SER A C 1
ATOM 644 O O . SER A 1 87 ? 20.047 -1.796 -5.763 1.00 47.47 87 SER A O 1
ATOM 646 N N . LEU A 1 88 ? 21.959 -2.401 -6.790 1.00 46.97 88 LEU A N 1
ATOM 647 C CA . LEU A 1 88 ? 21.532 -3.731 -7.204 1.00 46.97 88 LEU A CA 1
ATOM 648 C C . LEU A 1 88 ? 21.468 -4.550 -5.911 1.00 46.97 88 LEU A C 1
ATOM 650 O O . LEU A 1 88 ? 22.458 -5.167 -5.512 1.00 46.97 88 LEU A O 1
ATOM 654 N N . ALA A 1 89 ? 20.343 -4.487 -5.194 1.00 47.88 89 ALA A N 1
ATOM 655 C CA . ALA A 1 89 ? 19.982 -5.611 -4.364 1.00 47.88 89 ALA A CA 1
ATOM 656 C C . ALA A 1 89 ? 19.991 -6.773 -5.362 1.00 47.88 89 ALA A C 1
ATOM 658 O O . ALA A 1 89 ? 19.309 -6.668 -6.385 1.00 47.88 89 ALA A O 1
ATOM 659 N N . PRO A 1 90 ? 20.842 -7.803 -5.193 1.00 46.16 90 PRO A N 1
ATOM 660 C CA . PRO A 1 90 ? 20.732 -8.973 -6.050 1.00 46.16 90 PRO A CA 1
AT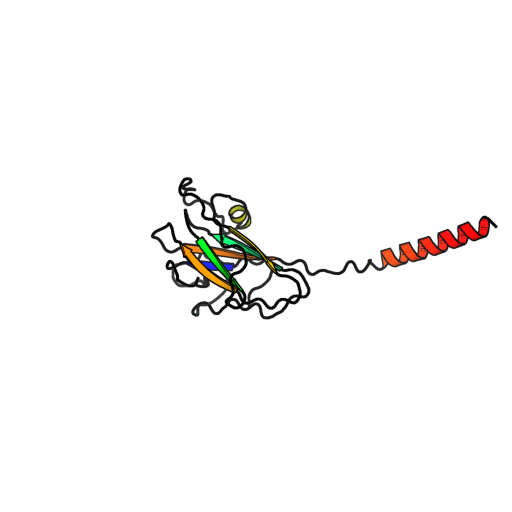OM 661 C C . PRO A 1 90 ? 19.256 -9.391 -6.063 1.00 46.16 90 PRO A C 1
ATOM 663 O O . PRO A 1 90 ? 18.561 -9.123 -5.089 1.00 46.16 90 PRO A O 1
ATOM 666 N N . ALA A 1 91 ? 18.781 -10.029 -7.134 1.00 44.25 91 ALA A N 1
ATOM 667 C CA . ALA A 1 91 ? 17.392 -10.476 -7.355 1.00 44.25 91 ALA A CA 1
ATOM 668 C C . ALA A 1 91 ? 16.801 -11.444 -6.280 1.00 44.25 91 ALA A C 1
ATOM 670 O O . ALA A 1 91 ? 15.882 -12.220 -6.528 1.00 44.25 91 ALA A O 1
ATOM 671 N N . ALA A 1 92 ? 17.371 -11.424 -5.084 1.00 43.97 92 ALA A N 1
ATOM 672 C CA . ALA A 1 92 ? 17.099 -12.080 -3.833 1.00 43.97 92 ALA A CA 1
ATOM 673 C C . ALA A 1 92 ? 17.069 -10.938 -2.777 1.00 43.97 92 ALA A C 1
ATOM 675 O O . ALA A 1 92 ? 18.076 -10.282 -2.553 1.00 43.97 92 ALA A O 1
ATOM 676 N N . VAL A 1 93 ? 16.016 -10.642 -2.023 1.00 56.66 93 VAL A N 1
ATOM 677 C CA . VAL A 1 93 ? 14.979 -11.518 -1.493 1.00 56.66 93 VAL A CA 1
ATOM 678 C C . VAL A 1 93 ? 13.894 -10.605 -0.899 1.00 56.66 93 VAL A C 1
ATOM 680 O O . VAL A 1 93 ? 13.804 -10.486 0.321 1.00 56.66 93 VAL A O 1
ATOM 683 N N . CYS A 1 94 ? 13.047 -9.947 -1.699 1.00 59.81 94 CYS A N 1
ATOM 684 C CA . CYS A 1 94 ? 11.744 -9.615 -1.124 1.00 59.81 94 CYS A CA 1
ATOM 685 C C . CYS A 1 94 ? 11.033 -10.957 -0.936 1.00 59.81 94 CYS A C 1
ATOM 687 O O . CYS A 1 94 ? 10.512 -11.535 -1.891 1.00 59.81 94 CYS A O 1
ATOM 689 N N . ASN A 1 95 ? 11.176 -11.547 0.256 1.00 63.75 95 ASN A N 1
ATOM 690 C CA . ASN A 1 95 ? 10.639 -12.867 0.533 1.00 63.75 95 ASN A CA 1
ATOM 691 C C . ASN A 1 95 ? 9.117 -12.742 0.430 1.00 63.75 95 ASN A C 1
ATOM 693 O O . ASN A 1 95 ? 8.532 -12.025 1.242 1.00 63.75 95 ASN A O 1
ATOM 697 N N . PRO A 1 96 ? 8.443 -13.437 -0.501 1.00 60.22 96 PRO A N 1
ATOM 698 C CA . PRO A 1 96 ? 6.985 -13.386 -0.568 1.00 60.22 96 PRO A CA 1
ATOM 699 C C . PRO A 1 96 ? 6.323 -13.899 0.723 1.00 60.22 96 PRO A C 1
ATOM 701 O O . PRO A 1 96 ? 5.147 -13.635 0.955 1.00 60.22 96 PRO A O 1
ATOM 704 N N . LEU A 1 97 ? 7.072 -14.609 1.578 1.00 65.00 97 LEU A N 1
ATOM 705 C CA . LEU A 1 97 ? 6.645 -15.047 2.907 1.00 65.00 97 LEU A CA 1
ATOM 706 C C . LEU A 1 97 ? 6.903 -14.010 4.019 1.00 65.00 97 LEU A C 1
ATOM 708 O O . LEU A 1 97 ? 6.390 -14.186 5.120 1.00 65.00 97 LEU A O 1
ATOM 712 N N . ASP A 1 98 ? 7.680 -12.953 3.760 1.00 73.75 98 ASP A N 1
ATOM 713 C CA . ASP A 1 98 ? 7.977 -11.865 4.704 1.00 73.75 98 ASP A CA 1
ATOM 714 C C . ASP A 1 98 ? 8.052 -10.505 3.988 1.00 73.75 98 ASP A C 1
ATOM 716 O O . ASP A 1 98 ? 9.104 -9.877 3.865 1.00 73.75 98 ASP A O 1
ATOM 720 N N . LEU A 1 99 ? 6.901 -10.034 3.510 1.00 77.75 99 LEU A N 1
ATOM 721 C CA . LEU A 1 99 ? 6.783 -8.769 2.775 1.00 77.75 99 LEU A CA 1
ATOM 722 C C . LEU A 1 99 ? 7.035 -7.525 3.647 1.00 77.75 99 LEU A C 1
ATOM 724 O O . LEU A 1 99 ? 7.331 -6.452 3.124 1.00 77.75 99 LEU A O 1
ATOM 728 N N . MET A 1 100 ? 6.973 -7.657 4.977 1.00 79.81 100 MET A N 1
ATOM 729 C CA . MET A 1 100 ? 7.314 -6.563 5.893 1.00 79.81 100 MET A CA 1
ATOM 730 C C . MET A 1 100 ? 8.812 -6.257 5.896 1.00 79.81 100 MET A C 1
ATOM 732 O O . MET A 1 100 ? 9.193 -5.115 6.149 1.00 79.81 100 MET A O 1
ATOM 736 N N . SER A 1 101 ? 9.665 -7.240 5.599 1.00 77.69 101 SER A N 1
ATOM 737 C CA . SER A 1 101 ? 11.097 -6.990 5.411 1.00 77.69 101 SER A CA 1
ATOM 738 C C . SER A 1 101 ? 11.354 -6.016 4.255 1.00 77.69 101 SER A C 1
ATOM 740 O O . SER A 1 101 ? 12.162 -5.105 4.404 1.00 77.69 101 SER A O 1
ATOM 742 N N . CYS A 1 102 ? 10.588 -6.125 3.164 1.00 76.06 102 CYS A N 1
ATOM 743 C CA . CYS A 1 102 ? 10.728 -5.276 1.980 1.00 76.06 102 CYS A CA 1
ATOM 744 C C . CYS A 1 102 ? 10.265 -3.842 2.240 1.00 76.06 102 CYS A C 1
ATOM 746 O O . CYS A 1 102 ? 10.939 -2.898 1.853 1.00 76.06 102 CYS A O 1
ATOM 748 N N . VAL A 1 103 ? 9.156 -3.671 2.971 1.00 80.19 103 VAL A N 1
ATOM 749 C CA . VAL A 1 103 ? 8.655 -2.342 3.371 1.00 80.19 103 VAL A CA 1
ATOM 750 C C . VAL A 1 103 ? 9.705 -1.543 4.146 1.00 80.19 103 VAL A C 1
ATOM 752 O O . VAL A 1 103 ? 9.787 -0.324 4.003 1.00 80.19 103 VAL A O 1
ATOM 755 N N . ASN A 1 104 ? 10.470 -2.225 5.002 1.00 79.69 104 ASN A N 1
ATOM 756 C CA . ASN A 1 104 ? 11.453 -1.600 5.885 1.00 79.69 104 ASN A CA 1
ATOM 757 C C . ASN A 1 104 ? 12.841 -1.458 5.248 1.00 79.69 104 ASN A C 1
ATOM 759 O O . ASN A 1 104 ? 13.715 -0.824 5.844 1.00 79.69 104 ASN A O 1
ATOM 763 N N . ASP A 1 105 ? 13.064 -2.054 4.079 1.00 77.00 105 ASP A N 1
ATOM 764 C CA . ASP A 1 105 ? 14.341 -1.990 3.387 1.00 77.00 105 ASP A CA 1
ATOM 765 C C . ASP A 1 105 ? 14.386 -0.725 2.505 1.00 77.00 105 ASP A C 1
ATOM 767 O O . ASP A 1 105 ? 13.596 -0.591 1.568 1.00 77.00 105 ASP A O 1
ATOM 771 N N . PRO A 1 106 ? 15.309 0.221 2.776 1.00 77.31 106 PRO A N 1
ATOM 772 C CA . PRO A 1 106 ? 15.421 1.464 2.015 1.00 77.31 106 PRO A CA 1
ATOM 773 C C . PRO A 1 106 ? 15.833 1.258 0.547 1.00 77.31 106 PRO A C 1
ATOM 775 O O . PRO A 1 106 ? 15.842 2.226 -0.213 1.00 77.31 106 PRO A O 1
ATOM 778 N N . ALA A 1 107 ? 16.196 0.034 0.147 1.00 74.94 107 ALA A N 1
ATOM 779 C CA . ALA A 1 107 ? 16.443 -0.329 -1.242 1.00 74.94 107 ALA A CA 1
ATOM 780 C C . ALA A 1 107 ? 15.155 -0.455 -2.085 1.00 74.94 107 ALA A C 1
ATOM 782 O O . ALA A 1 107 ? 15.254 -0.464 -3.312 1.00 74.94 107 ALA A O 1
ATOM 783 N N . TYR A 1 108 ? 13.967 -0.513 -1.466 1.00 76.88 108 TYR A N 1
ATOM 784 C CA . TYR A 1 108 ? 12.681 -0.587 -2.170 1.00 76.88 108 TYR A CA 1
ATOM 785 C C . TYR A 1 108 ? 11.884 0.710 -2.034 1.00 76.88 108 TYR A C 1
ATOM 787 O O . TYR A 1 108 ? 11.842 1.344 -0.978 1.00 76.88 108 TYR A O 1
ATOM 795 N N . ALA A 1 109 ? 11.220 1.112 -3.119 1.00 79.88 109 ALA A N 1
ATOM 796 C CA . ALA A 1 109 ? 10.303 2.239 -3.081 1.00 79.88 109 ALA A CA 1
ATOM 797 C C . ALA A 1 109 ? 9.063 1.839 -2.275 1.00 79.88 109 ALA A C 1
ATOM 799 O O . ALA A 1 109 ? 8.350 0.901 -2.636 1.00 79.88 109 ALA A O 1
ATOM 800 N N . SER A 1 110 ? 8.782 2.564 -1.196 1.00 84.12 110 SER A N 1
ATOM 801 C CA . SER A 1 110 ? 7.613 2.315 -0.361 1.00 84.12 110 SER A CA 1
ATOM 802 C C . SER A 1 110 ? 6.833 3.594 -0.076 1.00 84.12 110 SER A C 1
ATOM 804 O O . SER A 1 110 ? 7.338 4.716 -0.174 1.00 84.12 110 SER A O 1
ATOM 806 N N . LEU A 1 111 ? 5.555 3.411 0.235 1.00 86.44 111 LEU A N 1
ATOM 807 C CA . LEU A 1 111 ? 4.636 4.462 0.633 1.00 86.44 111 LEU A CA 1
ATOM 808 C C . LEU A 1 111 ? 3.755 3.937 1.758 1.00 86.44 111 LEU A C 1
ATOM 810 O O . LEU A 1 111 ? 3.181 2.855 1.660 1.00 86.44 111 LEU A O 1
ATOM 814 N N . THR A 1 112 ? 3.615 4.729 2.815 1.00 88.12 112 THR A N 1
ATOM 815 C CA . THR A 1 112 ? 2.651 4.468 3.882 1.00 88.12 112 THR A CA 1
ATOM 816 C C . THR A 1 112 ? 1.806 5.710 4.105 1.00 88.12 112 THR A C 1
ATOM 818 O O . THR A 1 112 ? 2.337 6.808 4.253 1.00 88.12 112 THR A O 1
ATOM 821 N N . THR A 1 113 ? 0.489 5.535 4.119 1.00 87.69 113 THR A N 1
ATOM 822 C CA . THR A 1 113 ? -0.484 6.612 4.308 1.00 87.69 113 THR A CA 1
ATOM 823 C C . THR A 1 113 ? -1.606 6.153 5.227 1.00 87.69 113 THR A C 1
ATOM 825 O O . THR A 1 113 ? -1.976 4.978 5.221 1.00 87.69 113 THR A O 1
ATOM 828 N N . THR A 1 114 ? -2.166 7.075 6.004 1.00 89.00 114 THR A N 1
ATOM 829 C CA . THR A 1 114 ? -3.275 6.792 6.917 1.00 89.00 114 THR A CA 1
ATOM 830 C C . THR A 1 114 ? -4.499 7.602 6.516 1.00 89.00 114 THR A C 1
ATOM 832 O O . THR A 1 114 ? -4.454 8.827 6.421 1.00 89.00 114 THR A O 1
ATOM 835 N N . PHE A 1 115 ? -5.613 6.908 6.317 1.00 86.31 115 PHE A N 1
ATOM 836 C CA . PHE A 1 115 ? -6.924 7.479 6.058 1.00 86.31 115 PHE A CA 1
ATOM 837 C C . PHE A 1 115 ? -7.704 7.605 7.366 1.00 86.31 115 PHE A C 1
ATOM 839 O O . PHE A 1 115 ? -7.707 6.691 8.195 1.00 86.31 115 PHE A O 1
ATOM 846 N N . ALA A 1 116 ? -8.371 8.743 7.551 1.00 86.44 116 ALA A N 1
ATOM 847 C CA . ALA A 1 116 ? -9.172 9.002 8.739 1.00 86.44 116 ALA A CA 1
ATOM 848 C C . ALA A 1 116 ? -10.444 8.130 8.775 1.00 86.44 116 ALA A C 1
ATOM 850 O O . ALA A 1 116 ? -10.985 7.802 7.709 1.00 86.44 116 ALA A O 1
ATOM 851 N N . PRO A 1 117 ? -10.975 7.831 9.977 1.00 86.69 117 PRO A N 1
ATOM 852 C CA . PRO A 1 117 ? -12.294 7.229 10.131 1.00 86.69 117 PRO A CA 1
ATOM 853 C C . PRO A 1 117 ? -13.373 7.967 9.327 1.00 86.69 117 PRO A C 1
ATOM 855 O O . PRO A 1 117 ? -13.345 9.189 9.190 1.00 86.69 117 PRO A O 1
ATOM 858 N N . GLY A 1 118 ? -14.346 7.230 8.808 1.00 82.12 118 GLY A N 1
ATOM 859 C CA . GLY A 1 118 ? -15.486 7.731 8.050 1.00 82.12 118 GLY A CA 1
ATOM 860 C C . GLY A 1 118 ? -15.172 8.089 6.598 1.00 82.12 118 GLY A C 1
ATOM 861 O O . GLY A 1 118 ? -16.086 8.460 5.866 1.00 82.12 118 GLY A O 1
ATOM 862 N N . THR A 1 119 ? -13.917 7.970 6.158 1.00 78.69 119 THR A N 1
ATOM 863 C CA . THR A 1 119 ? -13.513 8.320 4.790 1.00 78.69 119 THR A CA 1
ATOM 864 C C . THR A 1 119 ? -13.827 7.164 3.834 1.00 78.69 119 THR A C 1
ATOM 866 O O . THR A 1 119 ? -13.316 6.065 4.047 1.00 78.69 119 THR A O 1
ATOM 869 N N . PRO A 1 120 ? -14.626 7.366 2.770 1.00 76.69 120 PRO A N 1
ATOM 870 C CA . PRO A 1 120 ? -14.735 6.402 1.679 1.00 76.69 120 PRO A CA 1
ATOM 871 C C . PRO A 1 120 ? -13.410 6.327 0.915 1.00 76.69 120 PRO A C 1
ATOM 873 O O . PRO A 1 120 ? -12.843 7.364 0.557 1.00 76.69 120 PRO A O 1
ATOM 876 N N . ILE A 1 121 ? -12.922 5.114 0.655 1.00 77.44 121 ILE A N 1
ATOM 877 C CA . ILE A 1 121 ? -11.623 4.901 0.015 1.00 77.44 121 ILE A CA 1
ATOM 878 C C . ILE A 1 121 ? -11.813 4.072 -1.255 1.00 77.44 121 ILE A C 1
ATOM 880 O O . ILE A 1 121 ? -12.411 2.999 -1.237 1.00 77.44 121 ILE A O 1
ATOM 884 N N . SER A 1 122 ? -11.268 4.563 -2.357 1.00 79.44 122 SER A N 1
ATOM 885 C CA . SER A 1 122 ? -11.285 3.891 -3.654 1.00 79.44 122 SER A CA 1
ATOM 886 C C . SER A 1 122 ? -9.892 4.046 -4.246 1.00 79.44 122 SER A C 1
ATOM 888 O O . SER A 1 122 ? -9.504 5.152 -4.623 1.00 79.44 122 SER A O 1
ATOM 890 N N . LEU A 1 123 ? -9.093 2.976 -4.207 1.00 78.00 123 LEU A N 1
ATOM 891 C CA . LEU A 1 123 ? -7.664 3.047 -4.509 1.00 78.00 123 LEU A CA 1
ATOM 892 C C . LEU A 1 123 ? -7.393 2.714 -5.973 1.00 78.00 123 LEU A C 1
ATOM 894 O O . LEU A 1 123 ? -7.798 1.664 -6.468 1.00 78.00 123 LEU A O 1
ATOM 898 N N . ASN A 1 124 ? -6.633 3.584 -6.629 1.00 78.62 124 ASN A N 1
ATOM 899 C CA . ASN A 1 124 ? -6.014 3.347 -7.925 1.00 78.62 124 ASN A CA 1
ATOM 900 C C . ASN A 1 124 ? -4.517 3.602 -7.819 1.00 78.62 124 ASN A C 1
ATOM 902 O O . ASN A 1 124 ? -4.095 4.559 -7.182 1.00 78.62 124 ASN A O 1
ATOM 906 N N . PHE A 1 125 ? -3.715 2.763 -8.460 1.00 77.94 125 PHE A N 1
ATOM 907 C CA . PHE A 1 125 ? -2.263 2.887 -8.441 1.00 77.94 125 PHE A CA 1
ATOM 908 C C . PHE A 1 125 ? -1.805 3.259 -9.849 1.00 77.94 125 PHE A C 1
ATOM 910 O O . PHE A 1 125 ? -2.150 2.582 -10.823 1.00 77.94 125 PHE A O 1
ATOM 917 N N . LEU A 1 126 ? -1.066 4.357 -9.951 1.00 76.44 126 LEU A N 1
ATOM 918 C CA . LEU A 1 126 ? -0.529 4.902 -11.189 1.00 76.44 126 LEU A CA 1
ATOM 919 C C . LEU A 1 126 ? 0.992 4.796 -11.162 1.00 76.44 126 LEU A C 1
ATOM 921 O O . LEU A 1 126 ? 1.628 5.154 -10.175 1.00 76.44 126 LEU A O 1
ATOM 925 N N . ILE A 1 127 ? 1.584 4.332 -12.256 1.00 74.12 127 ILE A N 1
ATOM 926 C CA . ILE A 1 127 ? 3.039 4.237 -12.377 1.00 74.12 127 ILE A CA 1
ATOM 927 C C . ILE A 1 127 ? 3.541 5.551 -12.966 1.00 74.12 127 ILE A C 1
ATOM 929 O O . ILE A 1 127 ? 3.176 5.903 -14.086 1.00 74.12 127 ILE A O 1
ATOM 933 N N . THR A 1 128 ? 4.374 6.287 -12.238 1.00 71.69 128 THR A N 1
ATOM 934 C CA . THR A 1 128 ? 4.873 7.600 -12.679 1.00 71.69 128 THR A CA 1
ATOM 935 C C . THR A 1 128 ? 6.272 7.517 -13.279 1.00 71.69 128 THR A C 1
ATOM 937 O O . THR A 1 128 ? 6.594 8.296 -14.176 1.00 71.69 128 THR A O 1
ATOM 940 N N . GLN A 1 129 ? 7.078 6.529 -12.882 1.00 70.25 129 GLN A N 1
ATOM 941 C CA . GLN A 1 129 ? 8.367 6.229 -13.504 1.00 70.25 129 GLN A CA 1
ATOM 942 C C . GLN A 1 129 ? 8.744 4.762 -13.299 1.00 70.25 129 GLN A C 1
ATOM 944 O O . GLN A 1 129 ? 8.405 4.174 -12.277 1.00 70.25 129 GLN A O 1
ATOM 949 N N . ARG A 1 130 ? 9.465 4.204 -14.277 1.00 70.62 130 ARG A N 1
ATOM 950 C CA . ARG A 1 130 ? 10.011 2.849 -14.243 1.00 70.62 130 ARG A CA 1
ATOM 951 C C . ARG A 1 130 ? 11.501 2.871 -14.590 1.00 70.62 130 ARG A C 1
ATOM 953 O O . ARG A 1 130 ? 11.860 3.427 -15.631 1.00 70.62 130 ARG A O 1
ATOM 960 N N . GLY A 1 131 ? 12.357 2.305 -13.746 1.00 61.41 131 GLY A N 1
ATOM 961 C CA . GLY A 1 131 ? 13.802 2.200 -13.951 1.00 61.41 131 GLY A CA 1
ATOM 962 C C . GLY A 1 131 ? 14.268 0.865 -14.538 1.00 61.41 131 GLY A C 1
ATOM 963 O O . GLY A 1 131 ? 15.372 0.809 -15.083 1.00 61.41 131 GLY A O 1
ATOM 964 N N . ALA A 1 132 ? 13.427 -0.178 -14.534 1.00 60.62 132 ALA A N 1
ATOM 965 C CA . ALA A 1 132 ? 13.742 -1.479 -15.129 1.00 60.62 132 ALA A CA 1
ATOM 966 C C . ALA A 1 132 ? 13.029 -1.731 -16.482 1.00 60.62 132 ALA A C 1
ATOM 968 O O . ALA A 1 132 ? 11.879 -1.336 -16.684 1.00 60.62 132 ALA A O 1
ATOM 969 N N . PRO A 1 133 ? 13.660 -2.431 -17.446 1.00 54.69 133 PRO A N 1
ATOM 970 C CA . PRO A 1 133 ? 13.039 -2.747 -18.737 1.00 54.69 133 PRO A CA 1
ATOM 971 C C . PRO A 1 133 ? 12.017 -3.906 -18.686 1.00 54.69 133 PRO A C 1
ATOM 973 O O . PRO A 1 133 ? 11.284 -4.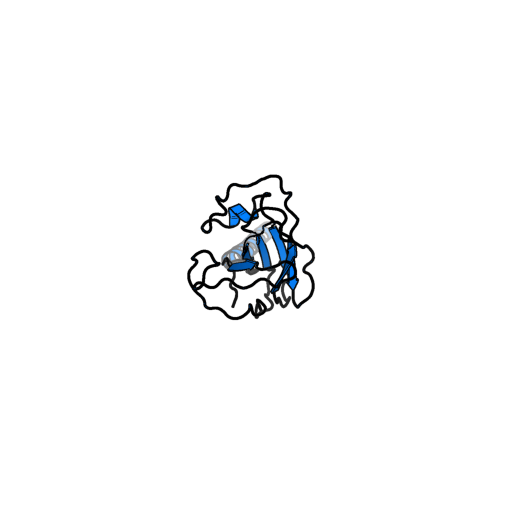099 -19.657 1.00 54.69 133 PRO A O 1
ATOM 976 N N . ILE A 1 134 ? 11.941 -4.661 -17.582 1.00 56.62 134 ILE A N 1
ATOM 977 C CA . ILE A 1 134 ? 11.143 -5.898 -17.426 1.00 56.62 134 ILE A CA 1
ATOM 978 C C . ILE A 1 134 ? 9.908 -5.716 -16.540 1.00 56.62 134 ILE A C 1
ATOM 980 O O . ILE A 1 134 ? 9.901 -4.884 -15.636 1.00 56.62 134 ILE A O 1
ATOM 984 N N . ASP A 1 135 ? 8.809 -6.399 -16.890 1.00 63.94 135 ASP A N 1
ATOM 985 C CA . ASP A 1 135 ? 7.495 -6.275 -16.232 1.00 63.94 135 ASP A CA 1
ATOM 986 C C . ASP A 1 135 ? 7.616 -6.451 -14.710 1.00 63.94 135 ASP A C 1
ATOM 988 O O . ASP A 1 135 ? 8.242 -7.409 -14.258 1.00 63.94 135 ASP A O 1
ATOM 992 N N . GLY A 1 136 ? 7.047 -5.502 -13.959 1.00 65.25 136 GLY A N 1
ATOM 993 C CA . GLY A 1 136 ? 7.198 -5.371 -12.510 1.00 65.25 136 GLY A CA 1
ATOM 994 C C . GLY A 1 136 ? 5.970 -5.834 -11.721 1.00 65.25 136 GLY A C 1
ATOM 995 O O . GLY A 1 136 ? 4.918 -6.126 -12.289 1.00 65.25 136 GLY A O 1
ATOM 996 N N . SER A 1 137 ? 6.081 -5.869 -10.399 1.00 72.19 137 SER A N 1
ATOM 997 C CA . SER A 1 137 ? 5.022 -6.176 -9.449 1.00 72.19 137 SER A CA 1
ATOM 998 C C . SER A 1 137 ? 5.328 -5.550 -8.099 1.00 72.19 137 SER A C 1
ATOM 1000 O O . SER A 1 137 ? 6.450 -5.647 -7.620 1.00 72.19 137 SER A O 1
ATOM 1002 N N . ALA A 1 138 ? 4.314 -5.022 -7.446 1.00 78.06 138 ALA A N 1
ATOM 1003 C CA . ALA A 1 138 ? 4.408 -4.435 -6.127 1.00 78.06 138 ALA A CA 1
ATOM 1004 C C . ALA A 1 138 ? 3.334 -5.038 -5.221 1.00 78.06 138 ALA A C 1
ATOM 1006 O O . ALA A 1 138 ? 2.414 -5.730 -5.675 1.00 78.06 138 ALA A O 1
ATOM 1007 N N . PHE A 1 139 ? 3.468 -4.781 -3.927 1.00 81.62 139 PHE A N 1
ATOM 1008 C CA . PHE A 1 139 ? 2.587 -5.305 -2.901 1.00 81.62 139 PHE A CA 1
ATOM 1009 C C . PHE A 1 139 ? 1.957 -4.182 -2.095 1.00 81.62 139 PHE A C 1
ATOM 1011 O O . PHE A 1 139 ? 2.581 -3.151 -1.851 1.00 81.62 139 PHE A O 1
ATOM 1018 N N . PHE A 1 140 ? 0.734 -4.401 -1.622 1.00 85.06 140 PHE A N 1
ATOM 1019 C CA . PHE A 1 140 ? 0.117 -3.534 -0.632 1.00 85.06 140 PHE A CA 1
ATOM 1020 C C . PHE A 1 140 ? -0.640 -4.310 0.438 1.00 85.06 140 PHE A C 1
ATOM 1022 O O . PHE A 1 140 ? -1.110 -5.427 0.218 1.00 85.06 140 PHE A O 1
ATOM 1029 N N . ILE A 1 141 ? -0.792 -3.676 1.593 1.00 85.06 141 ILE A N 1
ATOM 1030 C CA . ILE A 1 141 ? -1.593 -4.149 2.713 1.00 85.06 141 ILE A CA 1
ATOM 1031 C C . ILE A 1 141 ? -2.397 -2.987 3.279 1.00 85.06 141 ILE A C 1
ATOM 1033 O O . ILE A 1 141 ? -1.928 -1.850 3.356 1.00 85.06 141 ILE A O 1
ATOM 1037 N N . LEU A 1 142 ? -3.618 -3.293 3.701 1.00 85.81 142 LEU A N 1
ATOM 1038 C CA . LEU A 1 142 ? -4.406 -2.410 4.544 1.00 85.81 142 LEU A CA 1
ATOM 1039 C C . LEU A 1 142 ? -4.351 -2.941 5.961 1.00 85.81 142 LEU A C 1
ATOM 1041 O O . LEU A 1 142 ? -4.752 -4.073 6.229 1.00 85.81 142 LEU A O 1
ATOM 1045 N N . THR A 1 143 ? -3.875 -2.110 6.869 1.00 87.81 143 THR A N 1
ATOM 1046 C CA . THR A 1 143 ? -3.919 -2.367 8.302 1.00 87.81 143 THR A CA 1
ATOM 1047 C C . THR A 1 143 ? -4.877 -1.379 8.936 1.00 87.81 143 THR A C 1
ATOM 1049 O O . THR A 1 143 ? -5.039 -0.246 8.491 1.00 87.81 143 THR A O 1
ATOM 1052 N N . GLY A 1 144 ? -5.564 -1.824 9.968 1.00 80.62 144 GLY A N 1
ATOM 1053 C CA . GLY A 1 144 ? -6.472 -0.989 10.720 1.00 80.62 144 GLY A CA 1
ATOM 1054 C C . GLY A 1 144 ? -6.672 -1.638 12.065 1.00 80.62 144 GLY A C 1
ATOM 1055 O O . GLY A 1 144 ? -6.825 -2.857 12.157 1.00 80.62 144 GLY A O 1
ATOM 1056 N N . VAL A 1 145 ? -6.606 -0.826 13.107 1.00 66.12 145 VAL A N 1
ATOM 1057 C CA . VAL A 1 145 ? -7.017 -1.254 14.433 1.00 66.12 145 VAL A CA 1
ATOM 1058 C C . VAL A 1 145 ? -8.441 -0.745 14.549 1.00 66.12 145 VAL A C 1
ATOM 1060 O O . VAL A 1 145 ? -8.609 0.476 14.566 1.00 66.12 145 VAL A O 1
ATOM 1063 N N . PRO A 1 146 ? -9.465 -1.624 14.577 1.00 62.78 146 PRO A N 1
ATOM 1064 C CA . PRO A 1 146 ? -10.763 -1.203 15.063 1.00 62.78 146 PRO A CA 1
ATOM 1065 C C . PRO A 1 146 ? -10.482 -0.524 16.385 1.00 62.78 146 PRO A C 1
ATOM 1067 O O . PRO A 1 146 ? -9.819 -1.126 17.234 1.00 62.78 146 PRO A O 1
ATOM 1070 N N . ASP A 1 147 ? -10.910 0.725 16.528 1.00 58.41 147 ASP A N 1
ATOM 1071 C CA . ASP A 1 147 ? -10.933 1.376 17.822 1.00 58.41 147 ASP A CA 1
ATOM 1072 C C . ASP A 1 147 ? -11.982 0.587 18.608 1.00 58.41 147 ASP A C 1
ATOM 1074 O O . ASP A 1 147 ? -13.158 0.939 18.680 1.00 58.41 147 ASP A O 1
ATOM 1078 N N . THR A 1 148 ? -11.592 -0.599 19.088 1.00 53.91 148 THR A N 1
ATOM 1079 C CA . THR A 1 148 ? -12.290 -1.306 20.132 1.00 53.91 148 THR A CA 1
ATOM 1080 C C . THR A 1 148 ? -12.149 -0.330 21.259 1.00 53.91 148 THR A C 1
ATOM 1082 O O . THR A 1 148 ? -11.119 -0.315 21.941 1.00 53.91 148 THR A O 1
ATOM 1085 N N . GLN A 1 149 ? -13.133 0.569 21.341 1.00 49.12 149 GLN A N 1
ATOM 1086 C CA . GLN A 1 149 ? -13.244 1.530 22.401 1.00 49.12 149 GLN A CA 1
ATOM 1087 C C . GLN A 1 149 ? -12.794 0.807 23.648 1.00 49.12 149 GLN A C 1
ATOM 1089 O O . GLN A 1 149 ? -13.205 -0.336 23.882 1.00 49.12 149 GLN A O 1
ATOM 1094 N N . LEU A 1 150 ? -11.915 1.459 24.397 1.00 54.94 150 LEU A N 1
ATOM 1095 C CA . LEU A 1 150 ? -11.588 1.115 25.766 1.00 54.94 150 LEU A CA 1
ATOM 1096 C C . LEU A 1 150 ? -12.888 1.191 26.584 1.00 54.94 150 LEU A C 1
ATOM 1098 O O . LEU A 1 150 ? -13.042 2.058 27.436 1.00 54.94 150 LEU A O 1
ATOM 1102 N N . VAL A 1 151 ? -13.866 0.337 26.280 1.00 64.50 151 VAL A N 1
ATOM 1103 C CA . VAL A 1 151 ? -14.988 0.006 27.124 1.00 64.50 151 VAL A CA 1
ATOM 1104 C C . VAL A 1 151 ? -14.286 -0.650 28.290 1.00 64.50 151 VAL A C 1
ATOM 1106 O O . VAL A 1 151 ? -13.718 -1.733 28.114 1.00 64.50 151 VAL A O 1
ATOM 1109 N N . PRO A 1 152 ? -14.220 0.026 29.449 1.00 66.94 152 PRO A N 1
ATOM 1110 C CA . PRO A 1 152 ? -13.551 -0.546 30.592 1.00 66.94 152 PRO A CA 1
ATOM 1111 C C . PRO A 1 152 ? -14.198 -1.901 30.833 1.00 66.94 152 PRO A C 1
ATOM 1113 O O . PRO A 1 152 ? -15.433 -1.988 30.879 1.00 66.94 152 PRO A O 1
ATOM 1116 N N . GLU A 1 153 ? -13.385 -2.955 30.920 1.00 80.25 153 GLU A N 1
ATOM 1117 C CA . GLU A 1 153 ? -13.914 -4.290 31.166 1.00 80.25 153 GLU A CA 1
ATOM 1118 C C . GLU A 1 153 ? -14.842 -4.246 32.393 1.00 80.25 153 GLU A C 1
ATOM 1120 O O . GLU A 1 153 ? -14.638 -3.412 33.285 1.00 80.25 153 GLU A O 1
ATOM 1125 N N . PRO A 1 154 ? -15.851 -5.128 32.504 1.00 78.75 154 PRO A N 1
ATOM 1126 C CA . PRO A 1 154 ? -16.762 -5.146 33.654 1.00 78.75 154 PRO A CA 1
ATOM 1127 C C . PRO A 1 154 ? -16.035 -5.122 35.013 1.00 78.75 154 PRO A C 1
ATOM 1129 O O . PRO A 1 154 ? -16.511 -4.529 35.980 1.00 78.75 154 PRO A O 1
ATOM 1132 N N . SER A 1 155 ? -14.834 -5.702 35.069 1.00 82.81 155 SER A N 1
ATOM 1133 C CA . SER A 1 155 ? -13.916 -5.673 36.211 1.00 82.81 155 SER A CA 1
ATOM 1134 C C . SER A 1 155 ? -13.460 -4.260 36.604 1.00 82.81 155 SER A C 1
ATOM 1136 O O . SER A 1 155 ? -13.354 -3.957 37.792 1.00 82.81 155 SER A O 1
ATOM 1138 N N . THR A 1 156 ? -13.250 -3.366 35.639 1.00 86.00 156 THR A N 1
ATOM 1139 C CA . THR A 1 156 ? -12.828 -1.976 35.864 1.00 86.00 156 THR A CA 1
ATOM 1140 C C . THR A 1 156 ? -13.954 -1.162 36.497 1.00 86.00 156 THR A C 1
ATOM 1142 O O . THR A 1 156 ? -13.712 -0.373 37.411 1.00 86.00 156 THR A O 1
ATOM 1145 N N . TRP A 1 157 ? -15.203 -1.420 36.102 1.00 88.25 157 TRP A N 1
ATOM 1146 C CA . TRP A 1 157 ? -16.378 -0.843 36.759 1.00 88.25 157 TRP A CA 1
ATOM 1147 C C . TRP A 1 157 ? -16.545 -1.348 38.188 1.00 88.25 157 TRP A C 1
ATOM 1149 O O . TRP A 1 157 ? -16.837 -0.560 39.086 1.00 88.25 157 TRP A O 1
ATOM 1159 N N . LEU A 1 158 ? -16.309 -2.641 38.419 1.00 89.81 158 LEU A N 1
ATOM 1160 C CA . LEU A 1 158 ? -16.346 -3.223 39.760 1.00 89.81 158 LEU A CA 1
ATOM 1161 C C . LEU A 1 158 ? -15.241 -2.660 40.661 1.00 89.81 158 LEU A C 1
ATOM 1163 O O . LEU A 1 158 ? -15.499 -2.384 41.830 1.00 89.81 158 LEU A O 1
ATOM 1167 N N . LEU A 1 159 ? -14.039 -2.430 40.127 1.00 90.12 159 LEU A N 1
ATOM 1168 C CA . LEU A 1 159 ? -12.936 -1.800 40.855 1.00 90.12 159 LEU A CA 1
ATOM 1169 C C . LEU A 1 159 ? -13.226 -0.333 41.178 1.00 90.12 159 LEU A C 1
ATOM 1171 O O . LEU A 1 159 ? -12.996 0.097 42.308 1.00 90.12 159 LEU A O 1
ATOM 1175 N N . LEU A 1 160 ? -13.778 0.424 40.228 1.00 92.44 160 LEU A N 1
ATOM 1176 C CA . LEU A 1 160 ? -14.171 1.815 40.448 1.00 92.44 160 LEU A CA 1
ATOM 1177 C C . LEU A 1 160 ? -15.295 1.920 41.489 1.00 92.44 160 LEU A C 1
ATOM 1179 O O . LEU A 1 160 ? -15.200 2.703 42.436 1.00 92.44 160 LEU A O 1
ATOM 1183 N N . ALA A 1 161 ? -16.338 1.098 41.350 1.00 92.12 161 ALA A N 1
ATOM 1184 C CA . ALA A 1 161 ? -17.444 1.038 42.300 1.00 92.12 161 ALA A CA 1
ATOM 1185 C C . ALA A 1 161 ? -16.963 0.589 43.690 1.00 92.12 161 ALA A C 1
ATOM 1187 O O . ALA A 1 161 ? -17.300 1.215 44.696 1.00 92.12 161 ALA A O 1
ATOM 1188 N N . GLY A 1 162 ? -16.119 -0.443 43.753 1.00 94.06 162 GLY A N 1
ATOM 1189 C CA . GLY A 1 162 ? -15.513 -0.929 44.992 1.00 94.06 162 GLY A CA 1
ATOM 1190 C C . GLY A 1 162 ? -14.639 0.127 45.672 1.00 94.06 162 GLY A C 1
ATOM 1191 O O . GLY A 1 162 ? -14.746 0.329 46.882 1.00 94.06 162 GLY A O 1
ATOM 1192 N N . GLY A 1 163 ? -13.840 0.865 44.896 1.00 93.56 163 GLY A N 1
ATOM 1193 C CA . GLY A 1 163 ? -13.015 1.969 45.385 1.00 93.56 163 GLY A CA 1
ATOM 1194 C C . GLY A 1 163 ? -13.843 3.105 45.987 1.00 93.56 163 GLY A C 1
ATOM 1195 O O . GLY A 1 163 ? -13.519 3.602 47.067 1.00 93.56 163 GLY A O 1
ATOM 1196 N N . LEU A 1 164 ? -14.960 3.472 45.350 1.00 92.75 164 LEU A N 1
ATOM 1197 C CA . LEU A 1 164 ? -15.877 4.496 45.860 1.00 92.75 164 LEU A CA 1
ATOM 1198 C C . LEU A 1 164 ? -16.576 4.064 47.157 1.00 92.75 164 LEU A C 1
ATOM 1200 O O . LEU A 1 164 ? -16.696 4.867 48.086 1.00 92.75 164 LEU A O 1
ATOM 1204 N N . VAL A 1 165 ? -16.990 2.798 47.260 1.00 93.69 165 VAL A N 1
ATOM 1205 C CA . VAL A 1 165 ? -17.584 2.246 48.490 1.00 93.69 165 VAL A CA 1
ATOM 1206 C C . VAL A 1 165 ? -16.566 2.244 49.633 1.00 93.69 165 VAL A C 1
ATOM 1208 O O . VAL A 1 165 ? -16.881 2.697 50.737 1.00 93.69 165 VAL A O 1
ATOM 1211 N N . ALA A 1 166 ? -15.334 1.801 49.372 1.00 91.81 166 ALA A N 1
ATOM 1212 C CA . ALA A 1 166 ? -14.261 1.797 50.364 1.00 91.81 166 ALA A CA 1
ATOM 1213 C C . ALA A 1 166 ? -13.912 3.220 50.837 1.00 91.81 166 ALA A C 1
ATOM 1215 O O . ALA A 1 166 ? -13.827 3.471 52.042 1.00 91.81 166 ALA A O 1
ATOM 1216 N N . ALA A 1 167 ? -13.790 4.177 49.912 1.00 90.62 167 ALA A N 1
ATOM 1217 C CA . ALA A 1 167 ? -13.537 5.580 50.236 1.00 90.62 167 ALA A CA 1
ATOM 1218 C C . ALA A 1 167 ? -14.679 6.201 51.063 1.00 90.62 167 ALA A C 1
ATOM 1220 O O . ALA A 1 167 ? -14.432 6.911 52.043 1.00 90.62 167 ALA A O 1
ATOM 1221 N N . GLY A 1 168 ? -15.934 5.896 50.719 1.00 92.38 168 GLY A N 1
ATOM 1222 C CA . GLY A 1 168 ? -17.108 6.325 51.480 1.00 92.38 168 GLY A CA 1
ATOM 1223 C C . GLY A 1 168 ? -17.134 5.760 52.905 1.00 92.38 168 GLY A C 1
ATOM 1224 O O . GLY A 1 168 ? -17.422 6.492 53.855 1.00 92.38 168 GLY A O 1
ATOM 1225 N N . ALA A 1 169 ? -16.777 4.484 53.074 1.00 90.94 169 ALA A N 1
ATOM 1226 C CA . ALA A 1 169 ? -16.691 3.836 54.382 1.00 90.94 169 ALA A CA 1
ATOM 1227 C C . ALA A 1 169 ? -15.578 4.435 55.259 1.00 90.94 169 ALA A C 1
ATOM 1229 O O . ALA A 1 169 ? -15.795 4.683 56.448 1.00 90.94 169 ALA A O 1
ATOM 1230 N N . LEU A 1 170 ? -14.414 4.733 54.674 1.00 90.56 170 LEU A N 1
ATOM 1231 C CA . LEU A 1 170 ? -13.298 5.370 55.380 1.00 90.56 170 LEU A CA 1
ATOM 1232 C C . LEU A 1 170 ? -13.648 6.791 55.843 1.00 90.56 170 LEU A C 1
ATOM 1234 O O . LEU A 1 170 ? -13.399 7.136 56.997 1.00 90.56 170 LEU A O 1
ATOM 1238 N N . ARG A 1 171 ? -14.315 7.590 55.000 1.00 89.94 171 ARG A N 1
ATOM 1239 C CA . ARG A 1 171 ? -14.745 8.956 55.352 1.00 89.94 171 ARG A CA 1
ATOM 1240 C C . ARG A 1 171 ? -15.806 8.996 56.458 1.00 89.94 171 ARG A C 1
ATOM 1242 O O . ARG A 1 171 ? -15.903 9.986 57.178 1.00 89.94 171 ARG A O 1
ATOM 1249 N N . ARG A 1 172 ? -16.607 7.935 56.602 1.00 84.56 172 ARG A N 1
ATOM 1250 C CA . ARG A 1 172 ? -17.592 7.799 57.689 1.00 84.56 172 ARG A CA 1
ATOM 1251 C C . ARG A 1 172 ? -16.960 7.467 59.038 1.00 84.56 172 ARG A C 1
ATOM 1253 O O . ARG A 1 172 ? -17.568 7.774 60.049 1.00 84.56 172 ARG A O 1
ATOM 1260 N N . ARG A 1 173 ? -15.776 6.847 59.053 1.00 76.62 173 ARG A N 1
ATOM 1261 C CA . ARG A 1 173 ? -15.033 6.530 60.286 1.00 76.62 173 ARG A CA 1
ATOM 1262 C C . ARG A 1 173 ? -14.207 7.697 60.818 1.00 76.62 173 ARG A C 1
ATOM 1264 O O . ARG A 1 173 ? -13.837 7.683 61.983 1.00 76.62 173 ARG A O 1
ATOM 1271 N N . SER A 1 174 ? -13.887 8.673 59.971 1.00 74.31 174 SER A N 1
ATOM 1272 C CA . SER A 1 174 ? -13.112 9.859 60.352 1.00 74.31 174 SER A CA 1
ATOM 1273 C C . SER A 1 174 ? -13.974 11.034 60.838 1.00 74.31 174 SER A C 1
ATOM 1275 O O . SER A 1 174 ? -13.451 12.135 60.993 1.00 74.31 174 SER A O 1
ATOM 1277 N N . ARG A 1 175 ? -15.289 10.843 60.984 1.00 62.88 175 ARG A N 1
ATOM 1278 C CA . ARG A 1 175 ? -16.241 11.795 61.571 1.00 62.88 175 ARG A CA 1
ATOM 1279 C C . ARG A 1 175 ? -16.846 11.171 62.814 1.00 62.88 175 ARG A C 1
ATOM 1281 O O . ARG A 1 175 ? -17.098 11.946 63.756 1.00 62.88 175 ARG A O 1
#

Foldseek 3Di:
DADAPDKFKWKDDDAQDWTFGDDDDDDDDDPDDDDDDDGDDFPFPPDQAQFKKKKKKKWLDAFQWKKFKAWVNHTDPDIFDGQHNPDPPDNDDCPPVCVVVRSPDSRITMDMDMDGGRDGGTIIMHTNDDPDPDMTMMMMHMHTDRCPPPPPPVVVVVVVVVVVVVVVVVVVVVD

Sequence (175 aa):
MVGFNTWYQFGIDSTGGSARGCVNTAQRCLDVPNTTPVAAPTWDLPVAFDFAVTLTVTDAFEVIDLFEILNNGQPVPASSLPVAASSLAPAAVCNPLDLMSCVNDPAYASLTTTFAPGTPISLNFLITQRGAPIDGSAFFILTGVPDTQLVPEPSTWLLLAGGLVAAGALRRRSR

Radius of gyration: 23.21 Å; chains: 1; bounding box: 41×32×80 Å